Protein AF-A0A7N2LIP6-F1 (afdb_monomer)

pLDDT: mean 74.44, std 14.21, range [42.91, 91.62]

Structure (mmCIF, N/CA/C/O backbone):
data_AF-A0A7N2LIP6-F1
#
_entry.id   AF-A0A7N2LIP6-F1
#
loop_
_atom_site.group_PDB
_atom_site.id
_atom_site.type_symbol
_atom_site.label_atom_id
_atom_site.label_alt_id
_atom_site.label_comp_id
_atom_site.label_asym_id
_atom_site.label_entity_id
_atom_site.label_seq_id
_atom_site.pdbx_PDB_ins_code
_atom_site.Cartn_x
_atom_site.Cartn_y
_atom_site.Cartn_z
_atom_site.occupancy
_atom_site.B_iso_or_equiv
_atom_site.auth_seq_id
_atom_site.auth_comp_id
_atom_site.auth_asym_id
_atom_site.auth_atom_id
_atom_site.pdbx_PDB_model_num
ATOM 1 N N . MET A 1 1 ? -2.722 -5.972 -11.876 1.00 52.28 1 MET A N 1
ATOM 2 C CA . MET A 1 1 ? -4.194 -5.888 -11.876 1.00 52.28 1 MET A CA 1
ATOM 3 C C . MET A 1 1 ? -4.576 -4.931 -10.761 1.00 52.28 1 MET A C 1
ATOM 5 O O . MET A 1 1 ? -4.244 -5.205 -9.617 1.00 52.28 1 MET A O 1
ATOM 9 N N . VAL A 1 2 ? -5.118 -3.768 -11.113 1.00 67.75 2 VAL A N 1
ATOM 10 C CA . VAL A 1 2 ? -5.622 -2.750 -10.174 1.00 67.75 2 VAL A CA 1
ATOM 11 C C . VAL A 1 2 ? -7.106 -3.052 -9.965 1.00 67.75 2 VAL A C 1
ATOM 13 O O . VAL A 1 2 ? -7.763 -3.445 -10.928 1.00 67.75 2 VAL A O 1
ATOM 16 N N . ILE A 1 3 ? -7.625 -2.945 -8.738 1.00 72.69 3 ILE A N 1
ATOM 17 C CA . ILE A 1 3 ? -9.049 -3.208 -8.487 1.00 72.69 3 ILE A CA 1
ATOM 18 C C . ILE A 1 3 ? -9.844 -1.985 -8.980 1.00 72.69 3 ILE A C 1
ATOM 20 O O . ILE A 1 3 ? -9.619 -0.882 -8.464 1.00 72.69 3 ILE A O 1
ATOM 24 N N . PRO A 1 4 ? -10.758 -2.147 -9.957 1.00 80.44 4 PRO A N 1
ATOM 25 C CA . PRO A 1 4 ? -11.578 -1.054 -10.476 1.00 80.44 4 PRO A CA 1
ATOM 26 C C . PRO A 1 4 ? -12.314 -0.318 -9.357 1.00 80.44 4 PRO A C 1
ATOM 28 O O . PRO A 1 4 ? -12.707 -0.927 -8.359 1.00 80.44 4 PRO A O 1
ATOM 31 N N . LYS A 1 5 ? -12.482 1.000 -9.494 1.00 79.25 5 LYS A N 1
ATOM 32 C CA . LYS A 1 5 ? -13.152 1.817 -8.468 1.00 79.25 5 LYS A CA 1
ATOM 33 C C . LYS A 1 5 ? -14.605 1.386 -8.290 1.00 79.25 5 LYS A C 1
ATOM 35 O O . LYS A 1 5 ? -15.044 1.223 -7.162 1.00 79.25 5 LYS A O 1
ATOM 40 N N . GLU A 1 6 ? -15.270 1.066 -9.391 1.00 82.25 6 GLU A N 1
ATOM 41 C CA . GLU A 1 6 ? -16.662 0.621 -9.449 1.00 82.25 6 GLU A CA 1
ATOM 42 C C . GLU A 1 6 ? -16.869 -0.641 -8.606 1.00 82.25 6 GLU A C 1
ATOM 44 O O . GLU A 1 6 ? -17.845 -0.761 -7.875 1.00 82.25 6 GLU A O 1
ATOM 49 N N . LEU A 1 7 ? -15.909 -1.571 -8.643 1.00 79.88 7 LEU A N 1
ATOM 50 C CA . LEU A 1 7 ? -15.949 -2.772 -7.808 1.00 79.88 7 LEU A CA 1
ATOM 51 C C . LEU A 1 7 ? -15.727 -2.460 -6.326 1.00 79.88 7 LEU A C 1
ATOM 53 O O . LEU A 1 7 ? -16.329 -3.103 -5.469 1.00 79.88 7 LEU A O 1
ATOM 57 N N . ARG A 1 8 ? -14.888 -1.471 -6.015 1.00 79.00 8 ARG A N 1
ATOM 58 C CA . ARG A 1 8 ? -14.608 -1.043 -4.636 1.00 79.00 8 ARG A CA 1
ATOM 59 C C . ARG A 1 8 ? -15.760 -0.279 -3.991 1.00 79.00 8 ARG A C 1
ATOM 61 O O . ARG A 1 8 ? -15.794 -0.203 -2.767 1.00 79.00 8 ARG A O 1
ATOM 68 N N . ASP A 1 9 ? -16.672 0.254 -4.798 1.00 76.44 9 ASP A N 1
ATOM 69 C CA . ASP A 1 9 ? -17.878 0.934 -4.326 1.00 76.44 9 ASP A CA 1
ATOM 70 C C . ASP A 1 9 ? -19.013 -0.062 -4.023 1.00 76.44 9 ASP A C 1
ATOM 72 O O . ASP A 1 9 ? -19.880 0.213 -3.197 1.00 76.44 9 ASP A O 1
ATOM 76 N N . ILE A 1 10 ? -18.994 -1.240 -4.658 1.00 80.69 10 ILE A N 1
ATOM 77 C CA . ILE A 1 10 ? -20.013 -2.289 -4.481 1.00 80.69 10 ILE A CA 1
ATOM 78 C C . ILE A 1 10 ? -19.589 -3.313 -3.418 1.00 80.69 10 ILE A C 1
ATOM 80 O O . ILE A 1 10 ? -20.430 -3.903 -2.741 1.00 80.69 10 ILE A O 1
ATOM 84 N N . VAL A 1 11 ? -18.284 -3.551 -3.274 1.00 77.62 11 VAL A N 1
ATOM 85 C CA . VAL A 1 11 ? -17.734 -4.581 -2.387 1.00 77.62 11 VAL A CA 1
ATOM 86 C C . VAL A 1 11 ? -17.070 -3.925 -1.182 1.00 77.62 11 VAL A C 1
ATOM 88 O O . VAL A 1 11 ? -16.352 -2.938 -1.309 1.00 77.62 11 VAL A O 1
ATOM 91 N N . SER A 1 12 ? -17.274 -4.486 0.010 1.00 74.75 12 SER A N 1
ATOM 92 C CA . SER A 1 12 ? -16.553 -4.036 1.200 1.00 74.75 12 SER A CA 1
ATOM 93 C C . SER A 1 12 ? -15.060 -4.343 1.088 1.00 74.75 12 SER A C 1
ATOM 95 O O . SER A 1 12 ? -14.662 -5.396 0.587 1.00 74.75 12 SER A O 1
ATOM 97 N N . SER A 1 13 ? -14.226 -3.438 1.605 1.00 75.25 13 SER A N 1
ATOM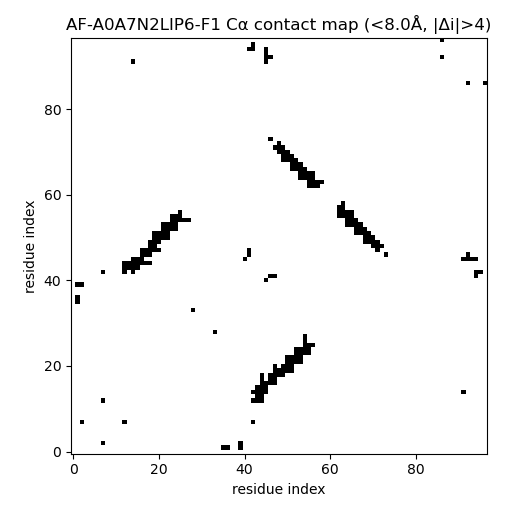 98 C CA . SER A 1 13 ? -12.797 -3.707 1.758 1.00 75.25 13 SER A CA 1
ATOM 99 C C . SER A 1 13 ? -12.588 -5.008 2.546 1.00 75.25 13 SER A C 1
ATOM 101 O O . SER A 1 13 ? -13.220 -5.187 3.590 1.00 75.25 13 SER A O 1
ATOM 103 N N . PRO A 1 14 ? -11.670 -5.891 2.116 1.00 75.62 14 PRO A N 1
ATOM 104 C CA . PRO A 1 14 ? -11.335 -7.100 2.864 1.00 75.62 14 PRO A CA 1
ATOM 105 C C . PRO A 1 14 ? -10.661 -6.816 4.222 1.00 75.62 14 PRO A C 1
ATOM 107 O O . PRO A 1 14 ? -10.463 -7.749 4.997 1.00 75.62 14 PRO A O 1
ATOM 110 N N . GLN A 1 15 ? -10.316 -5.552 4.527 1.00 73.00 15 GLN A N 1
ATOM 111 C CA . GLN A 1 15 ? -9.726 -5.093 5.793 1.00 73.00 15 GLN A CA 1
ATOM 112 C C . GLN A 1 15 ? -8.578 -5.980 6.295 1.00 73.00 15 GLN A C 1
ATOM 114 O O . GLN A 1 15 ? -8.475 -6.285 7.491 1.00 73.00 15 GLN A O 1
ATOM 119 N N . TYR A 1 16 ? -7.687 -6.407 5.397 1.00 78.00 16 TYR A N 1
ATOM 120 C CA . TYR A 1 16 ? -6.551 -7.212 5.819 1.00 78.00 16 TYR A CA 1
ATOM 121 C C . TYR A 1 16 ? -5.694 -6.403 6.794 1.00 78.00 16 TYR A C 1
ATOM 123 O O . TYR A 1 16 ? -5.313 -5.270 6.522 1.00 78.00 16 TYR A O 1
ATOM 131 N N . LYS A 1 17 ? -5.359 -6.990 7.945 1.00 76.81 17 LYS A N 1
ATOM 132 C CA . LYS A 1 17 ? -4.515 -6.354 8.972 1.00 76.81 17 LYS A CA 1
ATOM 133 C C . LYS A 1 17 ? -3.028 -6.491 8.630 1.00 76.81 17 LYS A C 1
ATOM 135 O O . LYS A 1 17 ? -2.213 -6.875 9.468 1.00 76.81 17 LYS A O 1
ATOM 140 N N . VAL A 1 18 ? -2.682 -6.238 7.370 1.00 84.94 18 VAL A N 1
ATOM 141 C CA . VAL A 1 18 ? -1.324 -6.396 6.848 1.00 84.94 18 VAL A CA 1
ATOM 142 C C . VAL A 1 18 ? -0.580 -5.078 6.998 1.00 84.94 18 VAL A C 1
ATOM 144 O O . VAL A 1 18 ? -0.890 -4.095 6.331 1.00 84.94 18 VAL A O 1
ATOM 147 N N . LYS A 1 19 ? 0.440 -5.071 7.856 1.00 86.88 19 LYS A N 1
ATOM 148 C CA . LYS A 1 19 ? 1.276 -3.886 8.098 1.00 86.88 19 LYS A CA 1
ATOM 149 C C . LYS A 1 19 ? 2.320 -3.648 7.015 1.00 86.88 19 LYS A C 1
ATOM 151 O O . LYS A 1 19 ? 2.719 -2.512 6.798 1.00 86.88 19 LYS A O 1
ATOM 156 N N . GLN A 1 20 ? 2.790 -4.707 6.363 1.00 89.94 20 GLN A N 1
ATOM 157 C CA . GLN A 1 20 ? 3.852 -4.619 5.367 1.00 89.94 20 GLN A CA 1
ATOM 158 C C . GLN A 1 20 ? 3.459 -5.384 4.118 1.00 89.94 20 GLN A C 1
ATOM 160 O O . GLN A 1 20 ? 3.057 -6.544 4.198 1.00 89.94 20 GLN A O 1
ATOM 165 N N . LEU A 1 21 ? 3.609 -4.744 2.967 1.00 89.06 21 LEU A N 1
ATOM 166 C CA . LEU A 1 21 ? 3.251 -5.331 1.690 1.00 89.06 21 LEU A CA 1
ATOM 167 C C . LEU A 1 21 ? 4.396 -5.129 0.705 1.00 89.06 21 LEU A C 1
ATOM 169 O O . LEU A 1 21 ? 4.896 -4.022 0.518 1.00 89.06 21 LEU A O 1
ATOM 173 N N . LYS A 1 22 ? 4.832 -6.229 0.094 1.00 88.69 22 LYS A N 1
ATOM 174 C CA . LYS A 1 22 ? 5.879 -6.234 -0.924 1.00 88.69 22 LYS A CA 1
ATOM 175 C C . LYS A 1 22 ? 5.244 -6.528 -2.271 1.00 88.69 22 LYS A C 1
ATOM 177 O O . LYS A 1 22 ? 4.596 -7.559 -2.427 1.00 88.69 22 LYS A O 1
ATOM 182 N N . VAL A 1 23 ? 5.467 -5.649 -3.240 1.00 84.69 23 VAL A N 1
ATOM 183 C CA . VAL A 1 23 ? 5.019 -5.843 -4.619 1.00 84.69 23 VAL A CA 1
ATOM 184 C C . VAL A 1 23 ? 6.226 -5.854 -5.534 1.00 84.69 23 VAL A C 1
ATOM 186 O O . VAL A 1 23 ? 7.016 -4.910 -5.563 1.00 84.69 23 VAL A O 1
ATOM 189 N N . GLU A 1 24 ? 6.370 -6.940 -6.280 1.00 84.06 24 GLU A N 1
ATOM 190 C CA . GLU A 1 24 ? 7.365 -7.059 -7.336 1.00 84.06 24 GLU A CA 1
ATOM 191 C C . GLU A 1 24 ? 6.669 -6.848 -8.673 1.00 84.06 24 GLU A C 1
ATOM 193 O O . GLU A 1 24 ? 5.724 -7.558 -9.013 1.00 84.06 24 GLU A O 1
ATOM 198 N N . ILE A 1 25 ? 7.093 -5.815 -9.398 1.00 76.06 25 ILE A N 1
ATOM 199 C CA . ILE A 1 25 ? 6.458 -5.424 -10.652 1.00 76.06 25 ILE A CA 1
ATOM 200 C C . ILE A 1 25 ? 7.560 -5.232 -11.681 1.00 76.06 25 ILE A C 1
ATOM 202 O O . ILE A 1 25 ? 8.451 -4.405 -11.510 1.00 76.06 25 ILE A O 1
ATOM 206 N N . SER A 1 26 ? 7.496 -6.018 -12.751 1.00 72.94 26 SER A N 1
ATOM 207 C CA . SER A 1 26 ? 8.447 -5.990 -13.865 1.00 72.94 26 SER A CA 1
ATOM 208 C C . SER A 1 26 ? 8.225 -4.822 -14.830 1.00 72.94 26 SER A C 1
ATOM 210 O O . SER A 1 26 ? 9.057 -4.582 -15.697 1.00 72.94 26 SER A O 1
ATOM 212 N N . LYS A 1 27 ? 7.111 -4.092 -14.693 1.00 74.00 27 LYS A N 1
ATOM 213 C CA . LYS A 1 27 ? 6.749 -2.955 -15.547 1.00 74.00 27 LYS A CA 1
ATOM 214 C C . LYS A 1 27 ? 7.129 -1.629 -14.880 1.00 74.00 27 LYS A C 1
ATOM 216 O O . LYS A 1 27 ? 6.975 -1.459 -13.665 1.00 74.00 27 LYS A O 1
ATOM 221 N N . SER A 1 28 ? 7.583 -0.672 -15.684 1.00 74.06 28 SER A N 1
ATOM 222 C CA . SER A 1 28 ? 7.614 0.732 -15.282 1.00 74.06 28 SER A CA 1
ATOM 223 C C . SER A 1 28 ? 6.184 1.269 -15.151 1.00 74.06 28 SER A C 1
ATOM 225 O O . SER A 1 28 ? 5.284 0.862 -15.885 1.00 74.06 28 SER A O 1
ATOM 227 N N . PHE A 1 29 ? 5.973 2.174 -14.197 1.00 74.62 29 PHE A N 1
ATOM 228 C CA . PHE A 1 29 ? 4.696 2.860 -14.027 1.00 74.62 29 PHE A CA 1
ATOM 229 C C . PHE A 1 29 ? 4.844 4.321 -14.390 1.00 74.62 29 PHE A C 1
ATOM 231 O O . PHE A 1 29 ? 5.829 4.965 -14.024 1.00 74.62 29 PHE A O 1
ATOM 238 N N . THR A 1 30 ? 3.819 4.845 -15.041 1.00 82.94 30 THR A N 1
ATOM 239 C CA . THR A 1 30 ? 3.518 6.269 -14.977 1.00 82.94 30 THR A CA 1
ATOM 240 C C . THR A 1 30 ? 3.106 6.642 -13.550 1.00 82.94 30 THR A C 1
ATOM 242 O O . THR A 1 30 ? 2.624 5.806 -12.781 1.00 82.94 30 THR A O 1
ATOM 245 N N . THR A 1 31 ? 3.257 7.914 -13.183 1.00 82.75 31 THR A N 1
ATOM 246 C CA . THR A 1 31 ? 2.812 8.418 -11.873 1.00 82.75 31 THR A CA 1
ATOM 247 C C . THR A 1 31 ? 1.342 8.086 -11.603 1.00 82.75 31 THR A C 1
ATOM 249 O O . THR A 1 31 ? 0.996 7.702 -10.490 1.00 82.75 31 THR A O 1
ATOM 252 N N . HIS A 1 32 ? 0.490 8.162 -12.630 1.00 84.69 32 HIS A N 1
ATOM 253 C CA . HIS A 1 32 ? -0.933 7.844 -12.525 1.00 84.69 32 HIS A CA 1
ATOM 254 C C . HIS A 1 32 ? -1.184 6.376 -12.150 1.00 84.69 32 HIS A C 1
ATOM 256 O O . HIS A 1 32 ? -1.876 6.101 -11.174 1.00 84.69 32 HIS A O 1
ATOM 262 N N . GLU A 1 33 ? -0.574 5.427 -12.867 1.00 85.00 33 GLU A N 1
ATOM 263 C CA . GLU A 1 33 ? -0.727 3.996 -12.564 1.00 85.00 33 GLU A CA 1
ATOM 264 C C . GLU A 1 33 ? -0.208 3.651 -11.157 1.00 85.00 33 GLU A C 1
ATOM 266 O O . GLU A 1 33 ? -0.758 2.782 -10.478 1.00 85.00 33 GLU A O 1
ATOM 271 N N . PHE A 1 34 ? 0.844 4.337 -10.697 1.00 83.62 34 PHE A N 1
ATOM 272 C CA . PHE A 1 34 ? 1.352 4.150 -9.341 1.00 83.62 34 PHE A CA 1
ATOM 273 C C . PHE A 1 34 ? 0.354 4.637 -8.280 1.00 83.62 34 PHE A C 1
ATOM 275 O O . PHE A 1 34 ? 0.143 3.947 -7.284 1.00 83.62 34 PHE A O 1
ATOM 282 N N . ILE A 1 35 ? -0.299 5.781 -8.505 1.00 86.25 35 ILE A N 1
ATOM 283 C CA . ILE A 1 35 ? -1.346 6.294 -7.611 1.00 86.25 35 ILE A CA 1
ATOM 284 C C . ILE A 1 35 ? -2.509 5.299 -7.518 1.00 86.25 35 ILE A C 1
ATOM 286 O O . ILE A 1 35 ? -2.949 4.974 -6.417 1.00 86.25 35 ILE A O 1
ATOM 290 N N . GLU A 1 36 ? -2.973 4.762 -8.648 1.00 87.00 36 GLU A N 1
ATOM 291 C CA . GLU A 1 36 ? -4.063 3.777 -8.663 1.00 87.00 36 GLU A CA 1
ATOM 292 C C . GLU A 1 36 ? -3.697 2.468 -7.953 1.00 87.00 36 GLU A C 1
ATOM 294 O O . GLU A 1 36 ? -4.534 1.863 -7.270 1.00 87.00 36 GLU A O 1
ATOM 299 N N . LEU A 1 37 ? -2.439 2.037 -8.083 1.00 86.06 37 LEU A N 1
ATOM 300 C CA . LEU A 1 37 ? -1.911 0.891 -7.354 1.00 86.06 37 LEU A CA 1
ATOM 301 C C . LEU A 1 37 ? -1.951 1.147 -5.845 1.00 86.06 37 LEU A C 1
ATOM 303 O O . LEU A 1 37 ? -2.481 0.317 -5.111 1.00 86.06 37 LEU A O 1
ATOM 307 N N . VAL A 1 38 ? -1.424 2.281 -5.379 1.00 86.56 38 VAL A N 1
ATOM 308 C CA . VAL A 1 38 ? -1.414 2.625 -3.949 1.00 86.56 38 VAL A CA 1
ATOM 309 C C . VAL A 1 38 ? -2.839 2.731 -3.399 1.00 86.56 38 VAL A C 1
ATOM 311 O O . VAL A 1 38 ? -3.126 2.138 -2.363 1.00 86.56 38 VAL A O 1
ATOM 314 N N . ASP A 1 39 ? -3.751 3.393 -4.114 1.00 87.31 39 ASP A N 1
ATOM 315 C CA . ASP A 1 39 ? -5.170 3.501 -3.739 1.00 87.31 39 ASP A CA 1
ATOM 316 C C . ASP A 1 39 ? -5.845 2.118 -3.643 1.00 87.31 39 ASP A C 1
ATOM 318 O O . ASP A 1 39 ? -6.605 1.848 -2.712 1.00 87.31 39 ASP A O 1
ATOM 322 N N . SER A 1 40 ? -5.521 1.191 -4.548 1.00 85.62 40 SER A N 1
ATOM 323 C CA . SER A 1 40 ? -6.014 -0.191 -4.461 1.00 85.62 40 SER A CA 1
ATOM 324 C C . SER A 1 40 ? -5.434 -0.946 -3.265 1.00 85.62 40 SER A C 1
ATOM 326 O O . SER A 1 40 ? -6.155 -1.677 -2.593 1.00 85.62 40 SER A O 1
ATOM 328 N N . LEU A 1 41 ? -4.143 -0.773 -2.977 1.00 86.94 41 LEU A N 1
ATOM 329 C CA . LEU A 1 41 ? -3.475 -1.448 -1.864 1.00 86.94 41 LEU A CA 1
ATOM 330 C C . LEU A 1 41 ? -3.982 -0.956 -0.507 1.00 86.94 41 LEU A C 1
ATOM 332 O O . LEU A 1 41 ? -4.220 -1.777 0.376 1.00 86.94 41 LEU A O 1
ATOM 336 N N . LEU A 1 42 ? -4.206 0.350 -0.363 1.00 85.12 42 LEU A N 1
ATOM 337 C CA . LEU A 1 42 ? -4.806 0.935 0.838 1.00 85.12 42 LEU A CA 1
ATOM 338 C C . LEU A 1 42 ? -6.277 0.541 0.988 1.00 85.12 42 LEU A C 1
ATOM 340 O O . LEU A 1 42 ? -6.751 0.349 2.103 1.00 85.12 42 LEU A O 1
ATOM 344 N N . TRP A 1 43 ? -7.001 0.343 -0.117 1.00 84.44 43 TRP A N 1
ATOM 345 C CA . TRP A 1 43 ? -8.343 -0.228 -0.040 1.00 84.44 43 TRP A CA 1
ATOM 346 C C . TRP A 1 43 ? -8.321 -1.674 0.472 1.00 84.44 43 TRP A C 1
ATOM 348 O O . TRP A 1 43 ? -9.223 -2.067 1.198 1.00 84.44 43 TRP A O 1
ATOM 358 N N . ILE A 1 44 ? -7.298 -2.467 0.150 1.00 83.69 44 ILE A N 1
ATOM 359 C CA . ILE A 1 44 ? -7.165 -3.850 0.636 1.00 83.69 44 ILE A CA 1
ATOM 360 C C . ILE A 1 44 ? -6.701 -3.897 2.104 1.00 83.69 44 ILE A C 1
ATOM 362 O O . ILE A 1 44 ? -7.249 -4.657 2.906 1.00 83.69 44 ILE A O 1
ATOM 366 N N . SER A 1 45 ? -5.682 -3.105 2.444 1.00 86.44 45 SER A N 1
ATOM 367 C CA . SER A 1 45 ? -5.106 -2.987 3.785 1.00 86.44 45 SER A CA 1
ATOM 368 C C . SER A 1 45 ? -5.081 -1.513 4.202 1.00 86.44 45 SER A C 1
ATOM 370 O O . SER A 1 45 ? -4.124 -0.799 3.892 1.00 86.44 45 SER A O 1
ATOM 372 N N . PRO A 1 46 ? -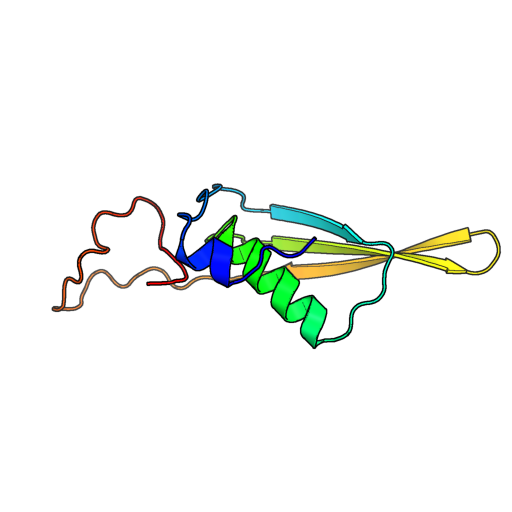6.121 -1.039 4.909 1.00 81.44 46 PRO A N 1
ATOM 373 C CA . PRO A 1 46 ? -6.254 0.376 5.251 1.00 81.44 46 PRO A CA 1
ATOM 374 C C . PRO A 1 46 ? -5.160 0.865 6.208 1.00 81.44 46 PRO A C 1
ATOM 376 O O . PRO A 1 46 ? -4.815 2.035 6.214 1.00 81.44 46 PRO A O 1
ATOM 379 N N . LEU A 1 47 ? -4.564 -0.025 7.004 1.00 84.81 47 LEU A N 1
ATOM 380 C CA . LEU A 1 47 ? -3.526 0.318 7.985 1.00 84.81 47 LEU A CA 1
ATOM 381 C C . LEU A 1 47 ? -2.131 -0.163 7.559 1.00 84.81 47 LEU A C 1
ATOM 383 O O . LEU A 1 47 ? -1.349 -0.642 8.384 1.00 84.81 47 LEU A O 1
ATOM 387 N N . LEU A 1 48 ? -1.821 -0.072 6.269 1.00 88.75 48 LEU A N 1
ATOM 388 C CA . LEU A 1 48 ? -0.522 -0.461 5.734 1.00 88.75 48 LEU A CA 1
ATOM 389 C C . LEU A 1 48 ? 0.583 0.496 6.210 1.00 88.75 48 LEU A C 1
ATOM 391 O O . LEU A 1 48 ? 0.623 1.644 5.812 1.00 88.75 48 LEU A O 1
ATOM 395 N N . GLU A 1 49 ? 1.540 0.030 7.004 1.00 90.69 49 GLU A N 1
ATOM 396 C CA . GLU A 1 49 ? 2.645 0.863 7.508 1.00 90.69 49 GLU A CA 1
ATOM 397 C C . GLU A 1 49 ? 3.814 0.955 6.512 1.00 90.69 49 GLU A C 1
ATOM 399 O O . GLU A 1 49 ? 4.540 1.952 6.485 1.00 90.69 49 GLU A O 1
ATOM 404 N N . LEU A 1 50 ? 4.015 -0.080 5.689 1.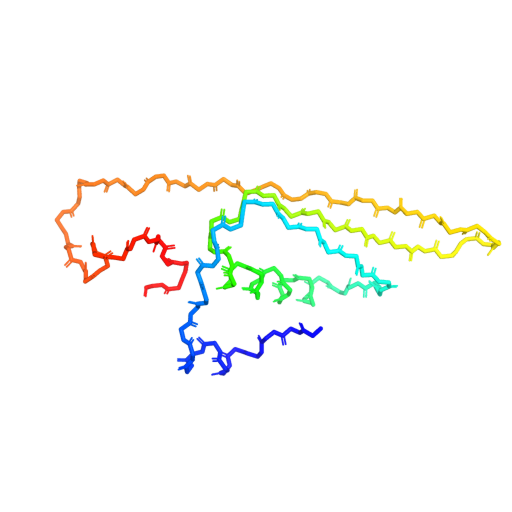00 91.19 50 LEU A N 1
ATOM 405 C CA . LEU A 1 50 ? 5.136 -0.167 4.756 1.00 91.19 50 LEU A CA 1
ATOM 406 C C . LEU A 1 50 ? 4.727 -0.808 3.426 1.00 91.19 50 LEU A C 1
ATOM 408 O O . LEU A 1 50 ? 4.257 -1.945 3.388 1.00 91.19 50 LEU A O 1
ATOM 412 N N . LEU A 1 51 ? 5.007 -0.113 2.326 1.00 90.06 51 LEU A N 1
ATOM 413 C CA . LEU A 1 51 ? 4.937 -0.644 0.969 1.00 90.06 51 LEU A CA 1
ATOM 414 C C . LEU A 1 51 ? 6.346 -0.734 0.382 1.00 90.06 51 LEU A C 1
ATOM 416 O O . LEU A 1 51 ? 7.025 0.275 0.207 1.00 90.06 51 LEU A O 1
ATOM 420 N N . LEU A 1 52 ? 6.774 -1.948 0.048 1.00 88.69 52 LEU A N 1
ATOM 421 C CA . LEU A 1 52 ? 8.026 -2.210 -0.653 1.00 88.69 52 LEU A CA 1
ATOM 422 C C . LEU A 1 52 ? 7.724 -2.494 -2.120 1.00 88.69 52 LEU A C 1
ATOM 424 O O . LEU A 1 52 ? 7.114 -3.511 -2.447 1.00 88.69 52 LEU A O 1
ATOM 428 N N . ARG A 1 53 ? 8.182 -1.622 -3.012 1.00 84.31 53 ARG A N 1
ATOM 429 C CA . ARG A 1 53 ? 8.133 -1.846 -4.454 1.00 84.31 53 ARG A CA 1
ATOM 430 C C . ARG A 1 53 ? 9.493 -2.330 -4.925 1.00 84.31 53 ARG A C 1
ATOM 432 O O . ARG A 1 53 ? 10.476 -1.609 -4.801 1.00 84.31 53 ARG A O 1
ATOM 439 N N . LYS A 1 54 ? 9.532 -3.520 -5.515 1.00 84.62 54 LYS A N 1
ATOM 440 C CA . LYS A 1 54 ? 10.715 -4.049 -6.194 1.00 84.62 54 LYS A CA 1
ATOM 441 C C . LYS A 1 54 ? 10.503 -3.956 -7.702 1.00 84.62 54 LYS A C 1
ATOM 443 O O . LYS A 1 54 ? 9.531 -4.504 -8.224 1.00 84.62 54 LYS A O 1
ATOM 448 N N . TYR A 1 55 ? 11.399 -3.255 -8.381 1.00 78.81 55 TYR A N 1
ATOM 449 C CA . TYR A 1 55 ? 11.421 -3.113 -9.830 1.00 78.81 55 TYR A CA 1
ATOM 450 C C . TYR A 1 55 ? 12.672 -3.799 -10.371 1.00 78.81 55 TYR A C 1
ATOM 452 O O . TYR A 1 55 ? 13.785 -3.482 -9.964 1.00 78.81 55 TYR A O 1
ATOM 460 N N . GLY A 1 56 ? 12.484 -4.783 -11.247 1.00 74.81 56 GLY A N 1
ATOM 461 C CA . GLY A 1 56 ? 13.586 -5.470 -11.914 1.00 74.81 56 GLY A CA 1
ATOM 462 C C . GLY A 1 56 ? 13.756 -4.932 -13.326 1.00 74.81 56 GLY A C 1
ATOM 463 O O . GLY A 1 56 ? 12.813 -5.026 -14.111 1.00 74.81 56 GLY A O 1
ATOM 464 N N . LYS A 1 57 ? 14.942 -4.421 -13.658 1.00 72.25 57 LYS A N 1
ATOM 465 C CA . LYS A 1 57 ? 15.314 -4.052 -15.026 1.00 72.25 57 LYS A CA 1
ATOM 466 C C . LYS A 1 57 ? 16.459 -4.948 -15.483 1.00 72.25 57 LYS A C 1
ATOM 468 O O . LYS A 1 57 ? 17.435 -5.128 -14.761 1.00 72.25 57 LYS A O 1
ATOM 473 N N . TRP A 1 58 ? 16.326 -5.493 -16.683 1.00 72.25 58 TRP A N 1
ATOM 474 C CA . TRP A 1 58 ? 17.437 -6.150 -17.359 1.00 72.25 58 TRP A CA 1
ATOM 475 C C . TRP A 1 58 ? 18.414 -5.080 -17.850 1.00 72.25 58 TRP A C 1
ATOM 477 O O . TRP A 1 58 ? 18.005 -4.139 -18.540 1.00 72.25 58 TRP A O 1
ATOM 487 N N . ILE A 1 59 ? 19.669 -5.187 -17.428 1.00 73.19 59 ILE A N 1
ATOM 488 C CA . ILE A 1 59 ? 20.787 -4.375 -17.905 1.00 73.19 59 ILE A CA 1
ATOM 489 C C . ILE A 1 59 ? 21.813 -5.390 -18.399 1.00 73.19 59 ILE A C 1
ATOM 491 O O . ILE A 1 59 ? 22.373 -6.134 -17.599 1.00 73.19 59 ILE A O 1
ATOM 495 N N . ASP A 1 60 ? 21.983 -5.461 -19.717 1.00 81.50 60 ASP A N 1
ATOM 496 C CA . ASP A 1 60 ? 22.753 -6.513 -20.387 1.00 81.50 60 ASP A CA 1
ATOM 497 C C . ASP A 1 60 ? 22.243 -7.924 -20.012 1.00 81.50 60 ASP A C 1
ATOM 499 O O . ASP A 1 60 ? 21.043 -8.189 -20.134 1.00 81.50 60 ASP A O 1
ATOM 503 N N . GLU A 1 61 ? 23.122 -8.825 -19.561 1.00 77.31 61 GLU A N 1
ATOM 504 C CA . GLU A 1 61 ? 22.777 -10.188 -19.116 1.00 77.31 61 GLU A CA 1
ATOM 505 C C . GLU A 1 61 ? 22.379 -10.263 -17.629 1.00 77.31 61 GLU A C 1
ATOM 507 O O . GLU A 1 61 ? 21.880 -11.294 -17.172 1.00 77.31 61 GLU A O 1
ATOM 512 N N . ASP A 1 62 ? 22.519 -9.162 -16.884 1.00 76.25 6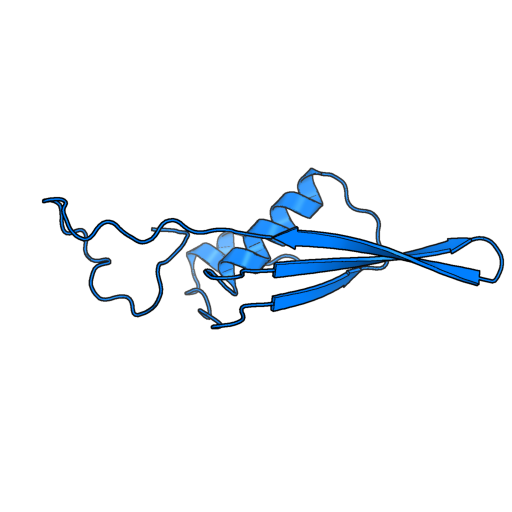2 ASP A N 1
ATOM 513 C CA . ASP A 1 62 ? 22.246 -9.109 -15.452 1.00 76.25 62 ASP A CA 1
ATOM 514 C C . ASP A 1 62 ? 20.895 -8.461 -15.130 1.00 76.25 62 ASP A C 1
ATOM 516 O O . ASP A 1 62 ? 20.464 -7.436 -15.676 1.00 76.25 62 ASP A O 1
ATOM 520 N N . LYS A 1 63 ? 20.197 -9.056 -14.160 1.00 73.62 63 LYS A N 1
ATOM 521 C CA . LYS A 1 63 ? 18.941 -8.512 -13.645 1.00 73.62 63 LYS A CA 1
ATOM 522 C C . LYS A 1 63 ? 19.217 -7.628 -12.437 1.00 73.62 63 LYS A C 1
ATOM 524 O O . LYS A 1 63 ? 19.393 -8.116 -11.321 1.00 73.62 63 LYS A O 1
ATOM 529 N N . CYS A 1 64 ? 19.194 -6.318 -12.650 1.00 74.88 64 CYS A N 1
ATOM 530 C CA . CYS A 1 64 ? 19.299 -5.346 -11.571 1.00 74.88 64 CYS A CA 1
ATOM 531 C C . CYS A 1 64 ? 17.927 -5.121 -10.921 1.00 74.88 64 CYS A C 1
ATOM 533 O O . CYS A 1 64 ? 16.903 -5.032 -11.606 1.00 74.88 64 CYS A O 1
ATOM 535 N N . TYR A 1 65 ? 17.902 -5.025 -9.590 1.00 75.69 65 TYR A N 1
ATOM 536 C CA . TYR A 1 65 ? 16.687 -4.749 -8.832 1.00 75.69 65 TYR A CA 1
ATOM 537 C C . TYR A 1 65 ? 16.812 -3.440 -8.068 1.00 75.69 65 TYR A C 1
ATOM 539 O O . TYR A 1 65 ? 17.642 -3.304 -7.174 1.00 75.69 65 TYR A O 1
ATOM 547 N N . GLU A 1 66 ? 15.908 -2.517 -8.357 1.00 80.50 66 GLU A N 1
ATOM 548 C CA . GLU A 1 66 ? 15.708 -1.316 -7.567 1.00 80.50 66 GLU A CA 1
ATOM 549 C C . GLU A 1 66 ? 14.569 -1.559 -6.574 1.00 80.50 66 GLU A C 1
ATOM 551 O O . GLU A 1 66 ? 13.519 -2.107 -6.928 1.00 80.50 66 GLU A O 1
ATOM 556 N N . THR A 1 67 ? 14.777 -1.188 -5.311 1.00 83.62 67 THR A N 1
ATOM 557 C CA . THR A 1 67 ? 13.739 -1.288 -4.280 1.00 83.62 67 THR A CA 1
ATOM 558 C C . THR A 1 67 ? 13.419 0.095 -3.746 1.00 83.62 67 THR A C 1
ATOM 560 O O . THR A 1 67 ? 14.290 0.773 -3.213 1.00 83.62 67 THR A O 1
ATOM 563 N N . ILE A 1 68 ? 12.154 0.485 -3.858 1.00 84.94 68 ILE A N 1
ATOM 564 C CA . ILE A 1 68 ? 11.624 1.733 -3.315 1.00 84.94 68 ILE A CA 1
ATOM 565 C C . ILE A 1 68 ? 10.710 1.381 -2.145 1.00 84.94 68 ILE A C 1
ATOM 567 O O . ILE A 1 68 ? 9.856 0.498 -2.261 1.00 84.94 68 ILE A O 1
ATOM 571 N N . SER A 1 69 ? 10.882 2.067 -1.019 1.00 88.69 69 SER A N 1
ATOM 572 C CA . SER A 1 69 ? 10.048 1.900 0.167 1.00 88.69 69 SER A CA 1
ATOM 573 C C . SER A 1 69 ? 9.193 3.141 0.413 1.00 88.69 69 SER A C 1
ATOM 575 O O . SER A 1 69 ? 9.672 4.271 0.366 1.00 88.69 69 SER A O 1
ATOM 577 N N . PHE A 1 70 ? 7.914 2.920 0.702 1.00 88.44 70 PHE A N 1
ATOM 578 C CA . PHE A 1 70 ? 6.982 3.951 1.143 1.00 88.44 70 PHE A CA 1
ATOM 579 C C . PHE A 1 70 ? 6.527 3.602 2.549 1.00 88.44 70 PHE A C 1
ATOM 581 O O . PHE A 1 70 ? 5.998 2.514 2.783 1.00 88.44 70 PHE A O 1
ATOM 588 N N . LYS A 1 71 ? 6.760 4.517 3.486 1.00 91.62 71 LYS A N 1
ATOM 589 C CA . LYS A 1 71 ? 6.336 4.376 4.874 1.00 91.62 71 LYS A CA 1
ATOM 590 C C . LYS A 1 71 ? 5.131 5.272 5.105 1.00 91.62 71 LYS A C 1
ATOM 592 O O . LYS A 1 71 ? 5.204 6.468 4.836 1.00 91.62 71 LYS A O 1
ATOM 597 N N . PHE A 1 72 ? 4.056 4.695 5.619 1.00 88.19 72 PHE A N 1
ATOM 598 C CA . PHE A 1 72 ? 2.854 5.436 5.968 1.00 88.19 72 PHE A CA 1
ATOM 599 C C . PHE A 1 72 ? 2.801 5.641 7.477 1.00 88.19 72 PHE A C 1
ATOM 601 O O . PHE A 1 72 ? 3.192 4.780 8.268 1.00 88.19 72 PHE A O 1
ATOM 608 N N . SER A 1 73 ? 2.314 6.808 7.870 1.00 85.19 73 SER A N 1
ATOM 609 C CA . SER A 1 73 ? 2.005 7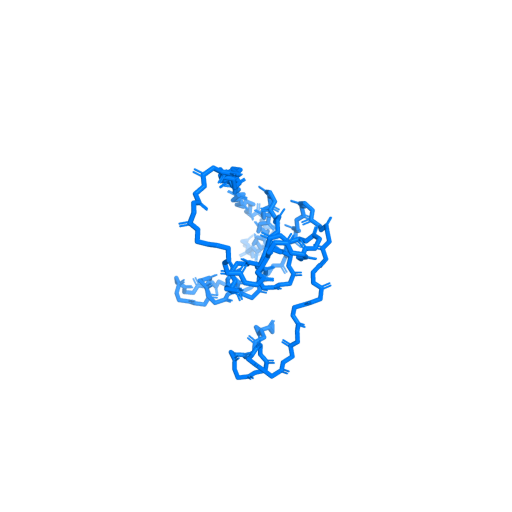.143 9.251 1.00 85.19 73 SER A CA 1
ATOM 610 C C . SER A 1 73 ? 0.572 7.624 9.314 1.00 85.19 73 SER A C 1
ATOM 612 O O . SER A 1 73 ? 0.139 8.399 8.463 1.00 85.19 73 SER A O 1
ATOM 614 N N . TYR A 1 74 ? -0.142 7.172 10.333 1.00 83.06 74 TYR A N 1
ATOM 615 C CA . TYR A 1 74 ? -1.559 7.439 10.492 1.00 83.06 74 TYR A CA 1
ATOM 616 C C . TYR A 1 74 ? -1.785 8.182 11.795 1.00 83.06 74 TYR A C 1
ATOM 618 O O . TYR A 1 74 ? -1.259 7.790 12.841 1.00 83.06 74 TYR A O 1
ATOM 626 N N . GLU A 1 75 ? -2.562 9.256 11.730 1.00 79.56 75 GLU A N 1
ATOM 627 C CA . GLU A 1 75 ? -3.008 9.937 12.935 1.00 79.56 75 GLU A CA 1
ATOM 628 C C . GLU A 1 75 ? -3.945 9.014 13.713 1.00 79.56 75 GLU A C 1
ATOM 630 O O . GLU A 1 75 ? -4.804 8.331 13.147 1.00 79.56 75 GLU A O 1
ATOM 635 N N . LYS A 1 76 ? -3.764 8.959 15.034 1.00 69.31 76 LYS A N 1
ATOM 636 C CA . LYS A 1 76 ? -4.714 8.249 15.887 1.00 69.31 76 LYS A CA 1
ATOM 637 C C . LYS A 1 76 ? -6.013 9.054 15.901 1.00 69.31 76 LYS A C 1
ATOM 639 O O . LYS A 1 76 ? -5.937 10.263 16.120 1.00 69.31 76 LYS A O 1
ATOM 644 N N . PRO A 1 77 ? -7.184 8.420 15.722 1.00 62.16 77 PRO A N 1
ATOM 645 C CA . PRO A 1 77 ? -8.442 9.138 15.826 1.00 62.16 77 PRO A CA 1
ATOM 646 C C . PRO A 1 77 ? -8.533 9.788 17.211 1.00 62.16 77 PRO A C 1
ATOM 648 O O . PRO A 1 77 ? -8.446 9.113 18.240 1.00 62.16 77 PRO A O 1
ATOM 651 N N . ILE A 1 78 ? -8.656 11.116 17.229 1.00 54.34 78 ILE A N 1
ATOM 652 C CA . ILE A 1 78 ? -8.843 11.897 18.449 1.00 54.34 78 ILE A CA 1
ATOM 653 C C . ILE A 1 78 ? -10.264 11.595 18.932 1.00 54.34 78 ILE A C 1
ATOM 655 O O . ILE A 1 78 ? -11.241 12.029 18.330 1.00 54.34 78 ILE A O 1
ATOM 659 N N . LEU A 1 79 ? -10.396 10.821 20.009 1.00 53.62 79 LEU A N 1
ATOM 660 C CA . LEU A 1 79 ? -11.675 10.358 20.578 1.00 53.62 79 LEU A CA 1
ATOM 661 C C . LEU A 1 79 ? -12.570 11.481 21.167 1.00 53.62 79 LEU A C 1
ATOM 663 O O . LEU A 1 79 ? -13.520 11.186 21.885 1.00 53.62 79 LEU A O 1
ATOM 667 N N . GLY A 1 80 ? -12.295 12.757 20.883 1.00 46.97 80 GLY A N 1
ATOM 668 C CA . GLY A 1 80 ? -12.839 13.917 21.600 1.00 46.97 80 GLY A CA 1
ATOM 669 C C . GLY A 1 80 ? -13.560 14.948 20.731 1.00 46.97 80 GLY A C 1
ATOM 670 O O . GLY A 1 80 ? -13.323 16.136 20.909 1.00 46.97 80 GLY A O 1
ATOM 671 N N . GLY A 1 81 ? -14.404 14.523 19.787 1.00 42.91 81 GLY A N 1
ATOM 672 C CA . GLY A 1 81 ? -15.254 15.429 19.005 1.00 42.91 81 GLY A CA 1
ATOM 673 C C . GLY A 1 81 ? -16.716 14.983 19.008 1.00 42.91 81 GLY A C 1
ATOM 674 O O . GLY A 1 81 ? -17.029 13.877 18.561 1.00 42.91 81 GLY A O 1
ATOM 675 N N . GLU A 1 82 ? -17.610 15.835 19.516 1.00 46.38 82 GLU A N 1
ATOM 676 C CA . GLU A 1 82 ? -19.061 15.758 19.314 1.00 46.38 82 GLU A CA 1
ATOM 677 C C . GLU A 1 82 ? -19.362 15.804 17.814 1.00 46.38 82 GLU A C 1
ATOM 679 O O . GLU A 1 82 ? -19.392 16.872 17.225 1.00 46.38 82 GLU A O 1
ATOM 684 N N . ASN A 1 83 ? -19.466 14.633 17.188 1.00 43.81 83 ASN A N 1
ATOM 685 C CA . ASN A 1 83 ? -20.214 14.322 15.966 1.00 43.81 83 ASN A CA 1
ATOM 686 C C . ASN A 1 83 ? -19.950 12.844 15.678 1.00 43.81 83 ASN A C 1
ATOM 688 O O . ASN A 1 83 ? -19.084 12.464 14.891 1.00 43.81 83 ASN A O 1
ATOM 692 N N . SER A 1 84 ? -20.649 11.978 16.409 1.00 44.47 84 SER A N 1
ATOM 693 C CA . SER A 1 84 ? -20.543 10.533 16.253 1.00 44.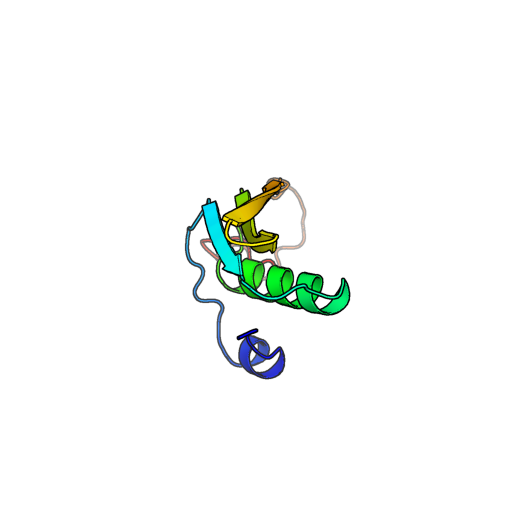47 84 SER A CA 1
ATOM 694 C C . SER A 1 84 ? -21.241 10.090 14.972 1.00 44.47 84 SER A C 1
ATOM 696 O O . SER A 1 84 ? -22.385 9.640 15.016 1.00 44.47 84 SER A O 1
ATOM 698 N N . SER A 1 85 ? -20.559 10.214 13.832 1.00 47.78 85 SER A N 1
ATOM 699 C CA . SER A 1 85 ? -20.945 9.449 12.647 1.00 47.78 85 SER A CA 1
ATOM 700 C C . SER A 1 85 ? -20.809 7.951 12.963 1.00 47.78 85 SER A C 1
ATOM 702 O O . SER A 1 85 ? -20.050 7.552 13.854 1.00 47.78 85 SER A O 1
ATOM 704 N N . CYS A 1 86 ? -21.579 7.115 12.267 1.00 49.94 86 CYS A N 1
ATOM 705 C CA . CYS A 1 86 ? -21.762 5.678 12.521 1.00 49.94 86 CYS A CA 1
ATOM 706 C C . CYS A 1 86 ? -20.470 4.823 12.531 1.00 49.94 86 CYS A C 1
ATOM 708 O O . CYS A 1 86 ? -20.526 3.624 12.791 1.00 49.94 86 CYS A O 1
ATOM 710 N N . CYS A 1 87 ? -19.299 5.419 12.301 1.00 51.19 87 CYS A N 1
ATOM 711 C CA . CYS A 1 87 ? -18.004 4.755 12.184 1.00 51.19 87 CYS A CA 1
ATOM 712 C C . CYS A 1 87 ? -17.357 4.367 13.533 1.00 51.19 87 CYS A C 1
ATOM 714 O O . CYS A 1 87 ? -16.327 3.697 13.535 1.00 51.19 87 CYS A O 1
ATOM 716 N N . LYS A 1 88 ? -17.951 4.720 14.690 1.00 46.84 88 LYS A N 1
ATOM 717 C CA . LYS A 1 88 ? -17.427 4.358 16.032 1.00 46.84 88 LYS A CA 1
ATOM 718 C C . LYS A 1 88 ? -17.341 2.844 16.300 1.00 46.84 88 LYS A C 1
ATOM 720 O O . LYS A 1 88 ? -16.668 2.446 17.246 1.00 46.84 88 LYS A O 1
ATOM 725 N N . PHE A 1 89 ? -18.005 2.012 15.495 1.00 47.75 89 PHE A N 1
ATOM 726 C CA . PHE A 1 89 ? -18.074 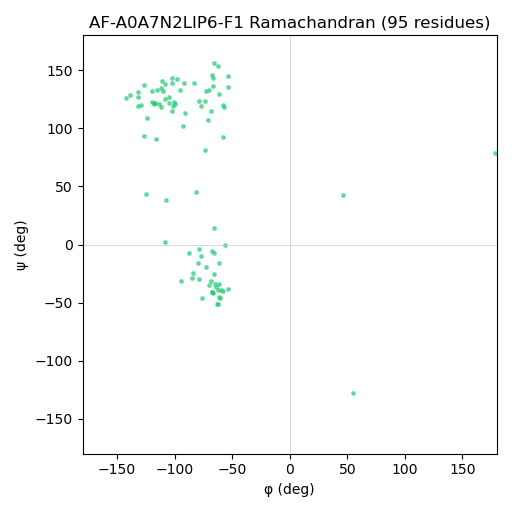0.559 15.695 1.00 47.75 89 PHE A CA 1
ATOM 727 C C . PHE A 1 89 ? -17.272 -0.264 14.684 1.00 47.75 89 PHE A C 1
ATOM 729 O O . PHE A 1 89 ? -17.294 -1.492 14.757 1.00 47.75 89 PHE A O 1
ATOM 736 N N . LEU A 1 90 ? -16.549 0.367 13.753 1.00 51.66 90 LEU A N 1
ATOM 737 C CA . LEU A 1 90 ? -15.703 -0.392 12.838 1.00 51.66 90 LEU A CA 1
ATOM 738 C C . LEU A 1 90 ? -14.396 -0.783 13.553 1.00 51.66 90 LEU A C 1
ATOM 740 O O . LEU A 1 90 ? -13.671 0.091 14.028 1.00 51.66 90 LEU A O 1
ATOM 744 N N . PRO A 1 91 ? -14.054 -2.083 13.631 1.00 51.94 91 PRO A N 1
ATOM 745 C CA . PRO A 1 91 ? -12.846 -2.558 14.313 1.00 51.94 91 PRO A CA 1
ATOM 746 C C . PRO A 1 91 ? -11.542 -2.131 13.615 1.00 51.94 91 PRO A C 1
ATOM 748 O O . PRO A 1 91 ? -10.453 -2.386 14.132 1.00 51.94 91 PRO A O 1
ATOM 751 N N . VAL A 1 92 ? -11.642 -1.505 12.440 1.00 55.03 92 VAL A N 1
ATOM 752 C CA . VAL A 1 92 ? -10.539 -0.962 11.650 1.00 55.03 92 VAL A CA 1
ATOM 753 C C . VAL A 1 92 ? -10.990 0.392 11.080 1.00 55.03 92 VAL A C 1
ATOM 755 O O . VAL A 1 92 ? -12.057 0.436 10.467 1.00 55.03 92 VAL A O 1
ATOM 758 N N . PRO A 1 93 ? -10.211 1.480 11.243 1.00 56.47 93 PRO A N 1
ATOM 759 C CA . PRO A 1 93 ? -10.474 2.754 10.580 1.00 56.47 93 PRO A CA 1
ATOM 760 C C . PRO A 1 93 ? -10.530 2.560 9.057 1.00 56.47 93 PRO A C 1
ATOM 762 O O . PRO A 1 93 ? -9.552 2.124 8.443 1.00 56.47 93 PRO A O 1
ATOM 765 N N . SER A 1 94 ? -11.678 2.845 8.445 1.00 53.75 94 SER A N 1
ATOM 766 C CA . SER A 1 94 ? -11.857 2.882 6.993 1.00 53.75 94 SER A CA 1
ATOM 767 C C . SER A 1 94 ? -11.182 4.131 6.422 1.00 53.75 94 SER A C 1
ATOM 769 O O . SER A 1 94 ? -11.373 5.237 6.913 1.00 53.75 94 SER A O 1
ATOM 771 N N . TRP A 1 95 ? -10.393 3.968 5.355 1.00 53.59 95 TRP A N 1
ATOM 772 C CA . TRP A 1 95 ? -9.805 5.101 4.614 1.00 53.59 95 TRP A CA 1
ATOM 773 C C . TRP A 1 95 ? -10.788 5.750 3.640 1.00 53.59 95 TRP A C 1
ATOM 775 O O . TRP A 1 95 ? -10.572 6.865 3.174 1.00 53.59 95 TRP A O 1
ATOM 785 N N . ARG A 1 96 ? -11.882 5.047 3.342 1.00 52.31 96 ARG A N 1
ATOM 786 C CA . ARG A 1 96 ? -13.033 5.553 2.604 1.00 52.31 96 ARG A CA 1
ATOM 787 C C . ARG A 1 96 ? -14.227 5.508 3.550 1.00 52.31 96 ARG A C 1
ATOM 789 O O . ARG A 1 96 ? -14.838 4.456 3.652 1.00 52.31 96 ARG A O 1
ATOM 796 N N . HIS A 1 97 ? -14.433 6.609 4.274 1.00 43.09 97 HIS A N 1
ATOM 797 C CA . HIS A 1 97 ? -15.610 6.948 5.089 1.00 43.09 97 HIS A CA 1
ATOM 798 C C . HIS A 1 97 ? -16.288 5.785 5.832 1.00 43.09 97 HIS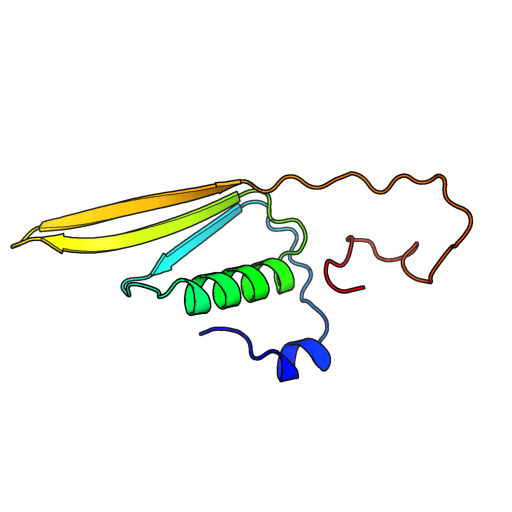 A C 1
ATOM 800 O O . HIS A 1 97 ? -17.186 5.135 5.264 1.00 43.09 97 HIS A O 1
#

Sequence (97 aa):
MVIPKELRDIVSSPQYKVKQLKVEISKSFTTHEFIELVDSLLWISPLLELLLRKYGKWIDEDKCYETISFKFSYEKPILGGENSSCCKFLPVPSWRH

Radius of gyration: 16.85 Å; Cα contacts (8 Å, |Δi|>4): 113; chains: 1; bounding box: 44×26×42 Å

Mean predicted aligned error: 10.71 Å

Solvent-accessible surface area (backbone atoms only — not comparable to full-atom values): 6223 Å² total; per-residue (Å²): 137,69,71,56,67,72,56,59,74,76,42,79,64,78,61,43,89,46,44,67,47,78,47,80,40,78,67,90,70,56,74,65,60,48,50,50,44,50,55,37,49,40,49,40,17,53,68,42,37,34,42,37,40,37,37,52,46,78,55,88,96,43,78,46,71,51,73,49,77,46,78,52,85,77,84,75,83,76,94,80,64,101,70,84,60,89,67,84,76,53,97,59,79,64,86,75,120

Secondary structure (DSSP, 8-state):
-PPPHHHHHHS-------SEEEEEESS---HHHHHHHHHHHHHH-TT--EEEEEEEEEETTEEEEEEEEEE---PPP-S--S---GGGG-SS--S--

Nearest PDB structures (foldseek):
  5yac-assembly1_A  TM=4.635E-01  e=1.631E-01  Pyrococcus abyssi GE5
  2dr3-assembly1_E  TM=5.382E-01  e=3.362E+00  Pyrococcus horikoshii OT3
  4yds-assembly1_A  TM=4.476E-01  e=4.114E+00  Sulfolobus acidocaldarius DSM 639
  7s65-assembly1_E  TM=5.610E-01  e=7.045E+00  Synechococcus elongatus
  4p86-assembly1_B  TM=3.584E-01  e=3.144E+00  Bacillus subtilis

Organism: Quercus lobata (NCBI:txid97700)

Foldseek 3Di:
DQDDVVNLVVDQACQP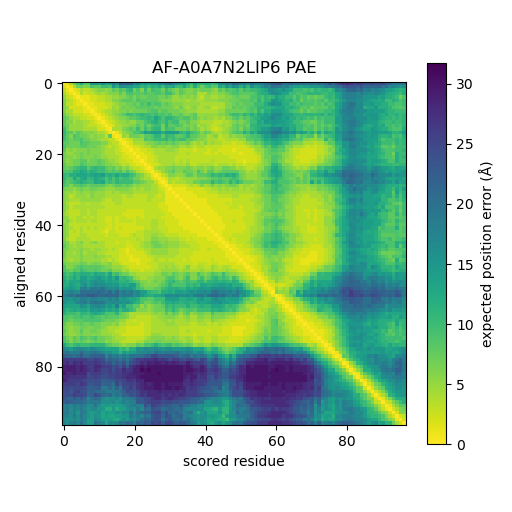CEQEEEDEDQDDDDPVVVVSNVVRVCSNHVNHQKYKYWYWDDDDPDTDIDIDMDGDDDDDPPPDDPDDDVCPPDPDDDPPD